Protein AF-A0A967SDE3-F1 (afdb_monomer_lite)

Sequence (100 aa):
VLSEDLRSKVIAGLESLLRSIAIMRDPRLLLAGFAWSLFFWTWHGLSFWLGMLAFGIDTGFVSAIFTEAVVGFGVAIPSAPGFFGTFHAAAEFALTTVYG

Structure (mmCIF, N/CA/C/O backbone):
data_AF-A0A967SDE3-F1
#
_entry.id   AF-A0A967SDE3-F1
#
loop_
_atom_site.group_PDB
_atom_site.id
_atom_site.type_symbol
_atom_site.label_atom_id
_atom_site.label_alt_id
_atom_site.label_comp_id
_atom_site.label_asym_id
_atom_site.label_entity_id
_atom_site.label_seq_id
_atom_site.pdbx_PDB_ins_code
_atom_site.Cartn_x
_atom_site.Cartn_y
_atom_site.Cartn_z
_atom_site.occupancy
_atom_site.B_iso_or_equiv
_atom_site.auth_seq_id
_atom_site.auth_comp_id
_atom_site.auth_asym_id
_atom_site.auth_atom_id
_atom_site.pdbx_PDB_model_num
ATOM 1 N N . VAL A 1 1 ? 27.288 22.161 -22.036 1.00 58.44 1 VAL A N 1
ATOM 2 C CA . VAL A 1 1 ? 27.855 20.897 -22.558 1.00 58.44 1 VAL A CA 1
ATOM 3 C C . VAL A 1 1 ? 27.704 19.870 -21.449 1.00 58.44 1 VAL A C 1
ATOM 5 O O . VAL A 1 1 ? 28.308 20.064 -20.405 1.00 58.44 1 VAL A O 1
ATOM 8 N N . LEU A 1 2 ? 26.794 18.897 -21.580 1.00 62.56 2 LEU A N 1
ATOM 9 C CA . LEU A 1 2 ? 26.677 17.818 -20.587 1.00 62.56 2 LEU A CA 1
ATOM 10 C C . LEU A 1 2 ? 28.006 17.048 -20.534 1.00 62.56 2 LEU A C 1
ATOM 12 O O . LEU A 1 2 ? 28.600 16.829 -21.589 1.00 62.56 2 LEU A O 1
ATOM 16 N N . SER A 1 3 ? 28.452 16.619 -19.349 1.00 79.12 3 SER A N 1
ATOM 17 C CA . SER A 1 3 ? 29.578 15.682 -19.252 1.00 79.12 3 SER A CA 1
ATOM 18 C C . SER A 1 3 ? 29.234 14.381 -19.989 1.00 79.12 3 SER A C 1
ATOM 20 O O . SER A 1 3 ? 28.079 13.940 -19.970 1.00 79.12 3 SER A O 1
ATOM 22 N N . GLU A 1 4 ? 30.212 13.769 -20.661 1.00 84.25 4 GLU A N 1
ATOM 23 C CA . GLU A 1 4 ? 30.006 12.530 -21.434 1.00 84.25 4 GLU A CA 1
ATOM 24 C C . GLU A 1 4 ? 29.394 11.405 -20.585 1.00 84.25 4 GLU A C 1
ATOM 26 O O . GLU A 1 4 ? 28.517 10.682 -21.063 1.00 84.25 4 GLU A O 1
ATOM 31 N N . ASP A 1 5 ? 29.748 11.343 -19.299 1.00 86.88 5 ASP A N 1
ATOM 32 C CA . ASP A 1 5 ? 29.176 10.407 -18.327 1.00 86.88 5 ASP A CA 1
ATOM 33 C C . ASP A 1 5 ? 27.690 10.635 -18.037 1.00 86.88 5 ASP A C 1
ATOM 35 O O . ASP A 1 5 ? 26.933 9.683 -17.843 1.00 86.88 5 ASP A O 1
ATOM 39 N N . LEU A 1 6 ? 27.235 11.889 -17.977 1.00 90.25 6 LEU A N 1
ATOM 40 C CA . LEU A 1 6 ? 25.818 12.160 -17.747 1.00 90.25 6 LEU A CA 1
ATOM 41 C C . LEU A 1 6 ? 25.005 11.815 -18.997 1.00 90.25 6 LEU A C 1
ATOM 43 O O . LEU A 1 6 ? 23.912 11.260 -18.893 1.00 90.25 6 LEU A O 1
ATOM 47 N N . ARG A 1 7 ? 25.558 12.081 -20.185 1.00 90.12 7 ARG A N 1
ATOM 48 C CA . ARG A 1 7 ? 24.924 11.728 -21.458 1.00 90.12 7 ARG A CA 1
ATOM 49 C C . ARG A 1 7 ? 24.756 10.213 -21.604 1.00 90.12 7 ARG A C 1
ATOM 51 O O . ARG A 1 7 ? 23.671 9.771 -21.977 1.00 90.12 7 ARG A O 1
ATOM 58 N N . SER A 1 8 ? 25.785 9.424 -21.292 1.00 92.31 8 SER A N 1
ATOM 59 C CA . SER A 1 8 ? 25.726 7.959 -21.388 1.00 92.31 8 SER A CA 1
ATOM 60 C C . SER A 1 8 ? 24.713 7.360 -20.406 1.00 92.31 8 SER A C 1
ATOM 62 O O . SER A 1 8 ? 23.893 6.533 -20.805 1.00 92.31 8 SER A O 1
ATOM 64 N N . LYS A 1 9 ? 24.682 7.842 -19.155 1.00 93.00 9 LYS A N 1
ATOM 65 C CA . LYS A 1 9 ? 23.704 7.414 -18.139 1.00 93.00 9 LYS A CA 1
ATOM 66 C C . LYS A 1 9 ? 22.264 7.726 -18.541 1.00 93.00 9 LYS A C 1
ATOM 68 O O . LYS A 1 9 ? 21.392 6.876 -18.378 1.00 93.00 9 LYS A O 1
ATOM 73 N N . VAL A 1 10 ? 22.010 8.916 -19.088 1.00 94.00 10 VAL A N 1
ATOM 74 C CA . VAL A 1 10 ? 20.671 9.303 -19.557 1.00 94.00 10 VAL A CA 1
ATOM 75 C C . VAL A 1 10 ? 20.226 8.427 -20.727 1.00 94.00 10 VAL A C 1
ATOM 77 O O . VAL A 1 10 ? 19.106 7.925 -20.704 1.00 94.00 10 VAL A O 1
ATOM 80 N N . ILE A 1 11 ? 21.093 8.187 -21.718 1.00 94.62 11 ILE A N 1
ATOM 81 C CA . ILE A 1 11 ? 20.770 7.311 -22.856 1.00 94.62 11 ILE A CA 1
ATOM 82 C C . ILE A 1 11 ? 20.482 5.885 -22.371 1.00 94.62 11 ILE A C 1
ATOM 84 O O . ILE A 1 11 ? 19.452 5.322 -22.735 1.00 94.62 11 ILE A O 1
ATOM 88 N N . ALA A 1 12 ? 21.317 5.332 -21.487 1.00 94.81 12 ALA A N 1
ATOM 89 C CA . ALA A 1 12 ? 21.097 4.005 -20.913 1.00 94.81 12 ALA A CA 1
ATOM 90 C C . ALA A 1 12 ? 19.766 3.913 -20.140 1.00 94.81 12 ALA A C 1
ATOM 92 O O . ALA A 1 12 ? 19.038 2.924 -20.262 1.00 94.81 12 ALA A O 1
ATOM 93 N N . GLY A 1 13 ? 19.417 4.957 -19.380 1.00 94.00 13 GLY A N 1
ATOM 94 C CA . GLY A 1 13 ? 18.133 5.062 -18.685 1.00 94.00 13 GLY A CA 1
ATOM 95 C C . GLY A 1 13 ? 16.941 5.105 -19.645 1.00 94.00 13 GLY A C 1
ATOM 96 O O . GLY A 1 13 ? 15.975 4.368 -19.454 1.00 94.00 13 GLY A O 1
ATOM 97 N N . LEU A 1 14 ? 17.025 5.907 -20.710 1.00 94.12 14 LEU A N 1
ATOM 98 C CA . LEU A 1 14 ? 15.984 6.001 -21.737 1.00 94.12 14 LEU A CA 1
ATOM 99 C C . LEU A 1 14 ? 15.815 4.691 -22.509 1.00 94.12 14 LEU A C 1
ATOM 101 O O . LEU A 1 14 ? 14.688 4.267 -22.743 1.00 94.12 14 LEU A O 1
ATOM 105 N N . GLU A 1 15 ? 16.905 4.010 -22.862 1.00 94.19 15 GLU A N 1
ATOM 106 C CA . GLU A 1 15 ? 16.830 2.689 -23.487 1.00 94.19 15 GLU A CA 1
ATOM 107 C C . GLU A 1 15 ? 16.183 1.653 -22.565 1.00 94.19 15 GLU A C 1
ATOM 109 O O . GLU A 1 15 ? 15.388 0.834 -23.021 1.00 94.19 15 GLU A O 1
ATOM 114 N N . SER A 1 16 ? 16.511 1.679 -21.269 1.00 90.06 16 SER A N 1
ATOM 115 C CA . SER A 1 16 ? 15.874 0.815 -20.271 1.00 90.06 16 SER A CA 1
ATOM 116 C C . SER A 1 16 ? 14.370 1.079 -20.195 1.00 90.06 16 SER A C 1
ATOM 118 O O . SER A 1 16 ? 13.572 0.150 -20.287 1.00 90.06 16 SER A O 1
ATOM 120 N N . LEU A 1 17 ? 13.973 2.351 -20.130 1.00 89.75 17 LEU A N 1
ATOM 121 C CA . LEU A 1 17 ? 12.571 2.760 -20.119 1.00 89.75 17 LEU A CA 1
ATOM 122 C C . LEU A 1 17 ? 11.839 2.307 -21.390 1.00 89.75 17 LEU A C 1
ATOM 124 O O . LEU A 1 17 ? 10.757 1.732 -21.301 1.00 89.75 17 LEU A O 1
ATOM 128 N N . LEU A 1 18 ? 12.438 2.501 -22.568 1.00 90.19 18 LEU A N 1
ATOM 129 C CA . LEU A 1 18 ? 11.868 2.055 -23.841 1.00 90.19 18 LEU A CA 1
ATOM 130 C C . LEU A 1 18 ? 11.725 0.528 -23.902 1.00 90.19 18 LEU A C 1
ATOM 132 O O . LEU A 1 18 ? 10.707 0.036 -24.388 1.00 90.19 18 LEU A O 1
ATOM 136 N N . ARG A 1 19 ? 12.700 -0.225 -23.376 1.00 86.88 19 ARG A N 1
ATOM 137 C CA . ARG A 1 19 ? 12.616 -1.690 -23.245 1.00 86.88 19 ARG A CA 1
ATOM 138 C C . ARG A 1 19 ? 11.481 -2.113 -22.306 1.00 86.88 19 ARG A C 1
ATOM 140 O O . ARG A 1 19 ? 10.732 -3.024 -22.648 1.00 86.88 19 ARG A O 1
ATOM 147 N N . SER A 1 20 ? 11.294 -1.425 -21.180 1.00 82.69 20 SER A N 1
ATOM 148 C CA . SER A 1 20 ? 10.185 -1.685 -20.250 1.00 82.69 20 SER A CA 1
ATOM 149 C C . SER A 1 20 ? 8.819 -1.389 -20.872 1.00 82.69 20 SER A C 1
ATOM 151 O O . SER A 1 20 ? 7.885 -2.167 -20.708 1.00 82.69 20 SER A O 1
ATOM 153 N N . ILE A 1 21 ? 8.697 -0.314 -21.656 1.00 85.06 21 ILE A N 1
ATOM 154 C CA . ILE A 1 21 ? 7.463 -0.016 -22.402 1.00 85.06 21 ILE A CA 1
ATOM 155 C C . ILE A 1 21 ? 7.242 -1.040 -23.524 1.00 85.06 21 IL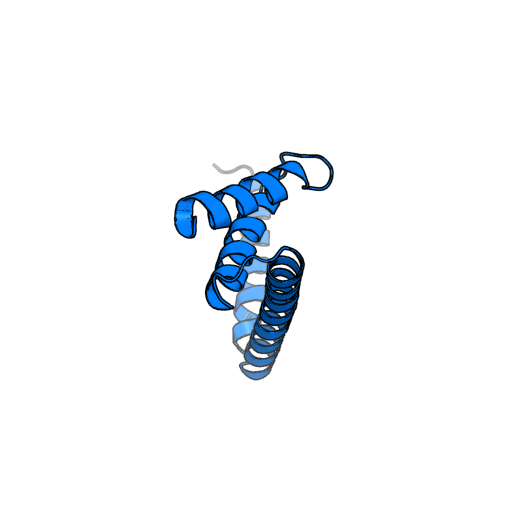E A C 1
ATOM 157 O O . ILE A 1 21 ? 6.103 -1.389 -23.826 1.00 85.06 21 ILE A O 1
ATOM 161 N N . ALA A 1 22 ? 8.304 -1.580 -24.128 1.00 83.44 22 ALA A N 1
ATOM 162 C CA . ALA A 1 22 ? 8.177 -2.609 -25.157 1.00 83.44 22 ALA A CA 1
ATOM 163 C C . ALA A 1 22 ? 7.537 -3.908 -24.630 1.00 83.44 22 ALA A C 1
ATOM 165 O O . ALA A 1 22 ? 6.848 -4.572 -25.400 1.00 83.44 22 ALA A O 1
ATOM 166 N N . ILE A 1 23 ? 7.676 -4.235 -23.337 1.00 71.62 23 ILE A N 1
ATOM 167 C CA . ILE A 1 23 ? 6.949 -5.350 -22.694 1.00 71.62 23 ILE A CA 1
ATOM 168 C C . ILE A 1 23 ? 5.430 -5.133 -22.734 1.00 71.62 23 ILE A C 1
ATOM 170 O O . ILE A 1 23 ? 4.680 -6.095 -22.877 1.00 71.62 23 ILE A O 1
ATOM 174 N N . MET A 1 24 ? 4.957 -3.881 -22.710 1.00 77.75 24 MET A N 1
ATOM 175 C CA . MET A 1 24 ? 3.525 -3.564 -22.818 1.00 77.75 24 MET A CA 1
ATOM 176 C C . MET A 1 24 ? 2.931 -3.924 -24.192 1.00 77.75 24 MET A C 1
ATOM 178 O O . MET A 1 24 ? 1.717 -3.865 -24.365 1.00 77.75 24 MET A O 1
ATOM 182 N N . ARG A 1 25 ? 3.763 -4.303 -25.176 1.00 82.62 25 ARG A N 1
ATOM 183 C CA . ARG A 1 25 ? 3.312 -4.780 -26.494 1.00 82.62 25 ARG A CA 1
ATOM 184 C C . ARG A 1 25 ? 2.744 -6.194 -26.458 1.00 82.62 25 ARG A C 1
ATOM 186 O O . ARG A 1 25 ? 2.035 -6.558 -27.392 1.00 82.62 25 ARG A O 1
ATOM 193 N N . ASP A 1 26 ? 3.044 -6.975 -25.420 1.00 88.19 26 ASP A N 1
ATOM 194 C CA . ASP A 1 26 ? 2.404 -8.267 -25.200 1.00 88.19 26 ASP A CA 1
ATOM 195 C C . ASP A 1 26 ? 1.251 -8.102 -24.194 1.00 88.19 26 ASP A C 1
ATOM 197 O O . ASP A 1 26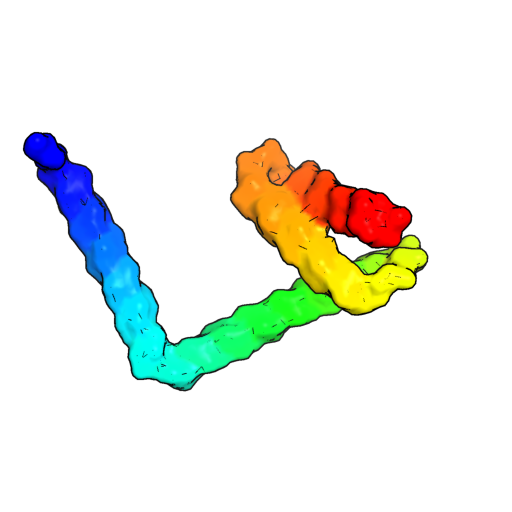 ? 1.478 -8.073 -22.978 1.00 88.19 26 ASP A O 1
ATOM 201 N N . PRO A 1 27 ? -0.006 -7.999 -24.668 1.00 86.81 27 PRO A N 1
ATOM 202 C CA . PRO A 1 27 ? -1.151 -7.838 -23.784 1.00 86.81 27 PRO A CA 1
ATOM 203 C C . PRO A 1 27 ? -1.327 -9.024 -22.830 1.00 86.81 27 PRO A C 1
ATOM 205 O O . PRO A 1 27 ? -1.883 -8.843 -21.753 1.00 86.81 27 PRO A O 1
ATOM 208 N N . ARG A 1 28 ? -0.844 -10.229 -23.167 1.00 91.00 28 ARG A N 1
ATOM 209 C CA . ARG A 1 28 ? -0.946 -11.394 -22.276 1.00 91.00 28 ARG A CA 1
ATOM 210 C C . ARG A 1 28 ? -0.004 -11.255 -21.090 1.00 91.00 28 ARG A C 1
ATOM 212 O O . ARG A 1 28 ? -0.431 -11.486 -19.964 1.00 91.00 28 ARG A O 1
ATOM 219 N N . LEU A 1 29 ? 1.245 -10.851 -21.328 1.00 89.19 29 LEU A N 1
ATOM 220 C CA . LEU A 1 29 ? 2.209 -10.603 -20.252 1.00 89.19 29 LEU A CA 1
ATOM 221 C C . LEU A 1 29 ? 1.771 -9.430 -19.373 1.00 89.19 29 LEU A C 1
ATOM 223 O O . LEU A 1 29 ? 1.862 -9.514 -18.150 1.00 89.19 29 LEU A O 1
ATOM 227 N N . LEU A 1 30 ? 1.238 -8.368 -19.983 1.00 90.19 30 LEU A N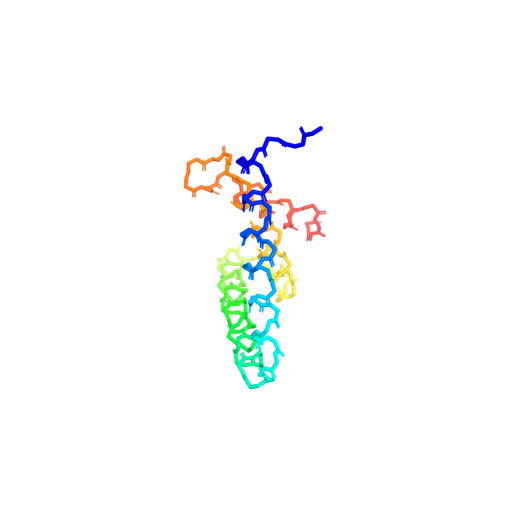 1
ATOM 228 C CA . LEU A 1 30 ? 0.706 -7.224 -19.249 1.00 90.19 30 LEU A CA 1
ATOM 229 C C . LEU A 1 30 ? -0.483 -7.620 -18.361 1.00 90.19 30 LEU A C 1
ATOM 231 O O . LEU A 1 30 ? -0.503 -7.274 -17.182 1.00 90.19 30 LEU A O 1
ATOM 235 N N . LEU A 1 31 ? -1.438 -8.391 -18.891 1.00 92.69 31 LEU A N 1
ATOM 236 C CA . LEU A 1 31 ? -2.575 -8.896 -18.118 1.00 92.69 31 LEU A CA 1
ATOM 237 C C . LEU A 1 31 ? -2.141 -9.865 -17.015 1.00 92.69 31 LEU A C 1
ATOM 239 O O . LEU A 1 31 ? -2.665 -9.784 -15.909 1.00 92.69 31 LEU A O 1
ATOM 243 N N . ALA A 1 32 ? -1.174 -10.747 -17.282 1.00 94.00 32 ALA A N 1
ATOM 244 C CA . ALA A 1 32 ? -0.638 -11.662 -16.277 1.00 94.00 32 ALA A CA 1
ATOM 245 C C . ALA A 1 32 ? 0.045 -10.902 -15.130 1.00 94.00 32 ALA A C 1
ATOM 247 O O . ALA A 1 32 ? -0.223 -11.183 -13.965 1.00 94.00 32 ALA A O 1
ATOM 248 N N . GLY A 1 33 ? 0.871 -9.899 -15.446 1.00 93.62 33 GLY A N 1
ATOM 249 C CA . GLY A 1 33 ? 1.508 -9.043 -14.444 1.00 93.62 33 GLY A CA 1
ATOM 250 C C . GLY A 1 33 ? 0.498 -8.216 -13.648 1.00 93.62 33 GLY A C 1
ATOM 251 O O . GLY A 1 33 ? 0.598 -8.126 -12.427 1.00 93.62 33 GLY A O 1
ATOM 252 N N . PHE A 1 34 ? -0.518 -7.665 -14.315 1.00 93.19 34 PHE A N 1
ATOM 253 C CA . PHE A 1 34 ? -1.604 -6.944 -13.654 1.00 93.19 34 PHE A CA 1
ATOM 254 C C . PHE A 1 34 ? -2.410 -7.850 -12.715 1.00 93.19 34 PHE A C 1
ATOM 256 O O . PHE A 1 34 ? -2.639 -7.484 -11.564 1.00 93.19 34 PHE A O 1
ATOM 263 N N . ALA A 1 35 ? -2.790 -9.046 -13.169 1.00 96.38 35 ALA A N 1
ATOM 264 C CA . ALA A 1 35 ? -3.501 -10.025 -12.352 1.00 96.38 35 ALA A CA 1
ATOM 265 C C . ALA A 1 35 ? -2.662 -10.466 -11.147 1.00 96.38 35 ALA A C 1
ATOM 267 O O . ALA A 1 35 ? -3.184 -10.575 -10.040 1.00 96.38 35 ALA A O 1
ATOM 268 N N . TRP A 1 36 ? -1.357 -10.664 -11.344 1.00 96.88 36 TRP A N 1
ATOM 269 C CA . TRP A 1 36 ? -0.436 -10.995 -10.262 1.00 96.88 36 TRP A CA 1
ATOM 270 C C . TRP A 1 36 ? -0.308 -9.865 -9.239 1.00 96.88 36 TRP A C 1
ATOM 272 O O . TRP A 1 36 ? -0.340 -10.116 -8.037 1.00 96.88 36 TRP A O 1
ATOM 282 N N . SER A 1 37 ? -0.231 -8.616 -9.705 1.00 95.06 37 SER A N 1
ATOM 283 C CA . SER A 1 37 ? -0.255 -7.439 -8.836 1.00 95.06 37 SER A CA 1
ATOM 284 C C . SER A 1 37 ? -1.549 -7.396 -8.023 1.00 95.06 37 SER A C 1
ATOM 286 O O . SER A 1 37 ? -1.505 -7.341 -6.799 1.00 95.06 37 SER A O 1
ATOM 288 N N . LEU A 1 38 ? -2.706 -7.518 -8.680 1.00 95.69 38 LEU A N 1
ATOM 289 C CA . LEU A 1 38 ? -4.000 -7.496 -8.002 1.00 95.69 38 LEU A CA 1
ATOM 290 C C . LEU A 1 38 ? -4.121 -8.613 -6.957 1.00 95.69 38 LEU A C 1
ATOM 292 O O . LEU A 1 38 ? -4.616 -8.369 -5.858 1.00 95.69 38 LEU A O 1
ATOM 296 N N . PHE A 1 39 ? -3.637 -9.818 -7.273 1.00 97.12 39 PHE A N 1
ATOM 297 C CA . PHE A 1 39 ? -3.583 -10.932 -6.329 1.00 97.12 39 PHE A CA 1
ATOM 298 C C . PHE A 1 39 ? -2.715 -10.602 -5.110 1.00 97.12 39 PHE A C 1
ATOM 300 O O . PHE A 1 39 ? -3.163 -10.781 -3.981 1.00 97.12 39 PHE A O 1
ATOM 307 N N . PHE A 1 40 ? -1.504 -10.086 -5.330 1.00 96.06 40 PHE A N 1
ATOM 308 C CA . PHE A 1 40 ? -0.581 -9.731 -4.255 1.00 96.06 40 PHE A CA 1
ATOM 309 C C . PHE A 1 40 ? -1.157 -8.654 -3.325 1.00 96.06 40 PHE A C 1
ATOM 311 O O . PHE A 1 40 ? -1.148 -8.833 -2.109 1.00 96.06 40 PHE A O 1
ATOM 318 N N . TRP A 1 41 ? -1.716 -7.582 -3.892 1.00 95.44 41 TRP A N 1
ATOM 319 C CA . TRP A 1 41 ? -2.370 -6.515 -3.128 1.00 95.44 41 TRP A CA 1
ATOM 320 C C . TRP A 1 41 ? -3.589 -7.039 -2.362 1.00 95.44 41 TRP A C 1
ATOM 322 O O . TRP A 1 41 ? -3.714 -6.827 -1.165 1.00 95.44 41 TRP A O 1
ATOM 332 N N . THR A 1 42 ? -4.453 -7.831 -2.999 1.00 95.12 42 THR A N 1
ATOM 333 C CA . THR A 1 42 ? -5.622 -8.408 -2.310 1.00 95.12 42 THR A CA 1
ATOM 334 C C . THR A 1 42 ? -5.206 -9.330 -1.162 1.00 95.12 42 THR A C 1
ATOM 336 O O . THR A 1 42 ? -5.831 -9.321 -0.105 1.00 95.12 42 THR A O 1
ATOM 339 N N . TRP A 1 43 ? -4.145 -10.120 -1.346 1.00 96.75 43 TRP A N 1
ATOM 340 C CA . TRP A 1 43 ? -3.596 -10.989 -0.306 1.00 96.75 43 TRP A CA 1
ATOM 341 C C . TRP A 1 43 ? -3.071 -10.194 0.898 1.00 96.75 43 TRP A C 1
ATOM 343 O O . TRP A 1 43 ? -3.328 -10.552 2.053 1.00 96.75 43 TRP A O 1
ATOM 353 N N . HIS A 1 44 ? -2.374 -9.088 0.639 1.00 95.44 44 HIS A N 1
ATOM 354 C CA . HIS A 1 44 ? -1.935 -8.171 1.685 1.00 95.44 44 HIS A CA 1
ATOM 355 C C . HIS A 1 44 ? -3.124 -7.520 2.398 1.00 95.44 44 HIS A C 1
ATOM 357 O O . HIS A 1 44 ? -3.202 -7.583 3.625 1.00 95.44 44 HIS A O 1
ATOM 363 N N . GLY A 1 45 ? -4.093 -6.989 1.658 1.00 95.88 45 GLY A N 1
ATOM 364 C CA . GLY A 1 45 ? -5.302 -6.396 2.220 1.00 95.88 45 GLY A CA 1
ATOM 365 C C . GLY A 1 45 ? -6.103 -7.359 3.084 1.00 95.88 45 GLY A C 1
ATOM 366 O O . GLY A 1 45 ? -6.588 -6.986 4.150 1.00 95.88 45 GLY A O 1
ATOM 367 N N . LEU A 1 46 ? -6.170 -8.634 2.689 1.00 96.88 46 LEU A N 1
ATOM 368 C CA . LEU A 1 46 ? -6.782 -9.684 3.499 1.00 96.88 46 LEU A CA 1
ATOM 369 C C . LEU A 1 46 ? -6.032 -9.880 4.823 1.00 96.88 46 LEU A C 1
ATOM 371 O O . LEU A 1 46 ? -6.660 -10.054 5.863 1.00 96.88 46 LEU A O 1
ATOM 375 N N . SER A 1 47 ? -4.701 -9.791 4.807 1.00 96.31 47 SER A N 1
ATOM 376 C CA . SER A 1 47 ? -3.877 -9.856 6.020 1.00 96.31 47 SER A CA 1
ATOM 377 C C . SER A 1 47 ? -4.145 -8.669 6.955 1.00 96.31 47 SER A C 1
ATOM 379 O O . SER A 1 47 ? -4.288 -8.866 8.161 1.00 96.31 47 SER A O 1
ATOM 381 N N . PHE A 1 48 ? -4.282 -7.454 6.410 1.00 96.44 48 PHE A N 1
ATOM 382 C CA . PHE A 1 48 ? -4.684 -6.269 7.179 1.00 96.44 48 PHE A CA 1
ATOM 383 C C . PHE A 1 48 ? -6.083 -6.426 7.770 1.00 96.44 48 PHE A C 1
ATOM 385 O O . PHE A 1 48 ? -6.276 -6.178 8.956 1.00 96.44 48 PHE A O 1
ATOM 392 N N . TRP A 1 49 ? -7.044 -6.882 6.968 1.00 97.00 49 TRP A N 1
ATOM 393 C CA . TRP A 1 49 ? -8.424 -7.067 7.401 1.00 97.00 49 TRP A CA 1
ATOM 394 C C . TRP A 1 49 ? -8.534 -8.101 8.523 1.00 97.00 49 TRP A C 1
ATOM 396 O O . TRP A 1 49 ? -9.162 -7.836 9.544 1.00 97.00 49 TRP A O 1
ATOM 406 N N . LEU A 1 50 ? -7.859 -9.245 8.387 1.00 96.94 50 LEU A N 1
ATOM 407 C CA . LEU A 1 50 ? -7.798 -10.257 9.442 1.00 96.94 50 LEU A CA 1
ATOM 408 C C . LEU A 1 50 ? -7.112 -9.726 10.706 1.00 96.94 50 LEU A C 1
ATOM 410 O O . LEU A 1 50 ? -7.573 -10.014 11.808 1.00 96.94 50 LEU A O 1
ATOM 414 N N . GLY A 1 51 ? -6.051 -8.927 10.562 1.00 96.06 51 GLY A N 1
ATOM 415 C CA . GLY A 1 51 ? -5.413 -8.243 11.686 1.00 96.06 51 GLY A CA 1
ATOM 416 C C . GLY A 1 51 ? -6.383 -7.306 12.405 1.00 96.06 51 GLY A C 1
ATOM 417 O O . GLY A 1 51 ? -6.545 -7.395 13.617 1.00 96.06 51 GLY A O 1
ATOM 418 N N . MET A 1 52 ? -7.093 -6.462 11.660 1.00 95.56 52 MET A N 1
ATOM 419 C CA . MET A 1 52 ? -8.104 -5.549 12.197 1.00 95.56 52 MET A CA 1
ATOM 420 C C . MET A 1 52 ? -9.216 -6.300 12.936 1.00 95.56 52 MET A C 1
ATOM 422 O O . MET A 1 52 ? -9.516 -5.959 14.079 1.00 95.56 52 MET A O 1
ATOM 426 N N . LEU A 1 53 ? -9.749 -7.378 12.350 1.00 95.50 53 LEU A N 1
ATOM 427 C CA . LEU A 1 53 ? -10.736 -8.239 13.006 1.00 95.50 53 LEU A CA 1
ATOM 428 C C . LEU A 1 53 ? -10.193 -8.866 14.299 1.00 95.50 53 LEU A C 1
ATOM 430 O O . LEU A 1 53 ? -10.903 -8.904 15.302 1.00 95.50 53 LEU A O 1
ATOM 434 N N . ALA A 1 54 ? -8.934 -9.314 14.307 1.00 96.44 54 ALA A N 1
ATOM 435 C CA . ALA A 1 54 ? -8.300 -9.892 15.493 1.00 96.44 54 ALA A CA 1
ATOM 436 C C . ALA A 1 54 ? -8.164 -8.887 16.652 1.00 96.44 54 ALA A C 1
ATOM 438 O O . ALA A 1 54 ? -8.192 -9.290 17.814 1.00 96.44 54 ALA A O 1
ATOM 439 N N . PHE A 1 55 ? -8.059 -7.591 16.346 1.00 94.38 55 PHE A N 1
ATOM 440 C CA . PHE A 1 55 ? -8.021 -6.504 17.329 1.00 94.38 55 PHE A CA 1
ATOM 441 C C . PHE A 1 55 ? -9.388 -5.836 17.570 1.00 94.38 55 PHE A C 1
ATOM 443 O O . PHE A 1 55 ? -9.457 -4.845 18.293 1.00 94.38 55 PHE A O 1
ATOM 450 N N . GLY A 1 56 ? -10.480 -6.368 17.007 1.00 94.12 56 GLY A N 1
ATOM 451 C CA . GLY A 1 56 ? -11.835 -5.836 17.199 1.00 94.12 56 GLY A CA 1
ATOM 452 C C . GLY A 1 56 ? -12.130 -4.536 16.440 1.00 94.12 56 GLY A C 1
ATOM 453 O O . GLY A 1 56 ? -13.041 -3.802 16.816 1.00 94.12 56 GLY A O 1
ATOM 454 N N . ILE A 1 57 ? -11.370 -4.237 15.386 1.00 93.00 57 ILE A N 1
ATOM 455 C CA . ILE A 1 57 ? -11.564 -3.061 14.533 1.00 93.00 57 ILE A CA 1
ATOM 456 C C . ILE A 1 57 ? -12.521 -3.432 13.393 1.00 93.00 57 ILE A C 1
ATOM 458 O O . ILE A 1 57 ? -12.112 -4.027 12.395 1.00 93.00 57 ILE A O 1
ATOM 462 N N . ASP A 1 58 ? -13.796 -3.064 13.535 1.00 89.12 58 ASP A N 1
ATOM 463 C CA . ASP A 1 58 ? -14.861 -3.385 12.573 1.00 89.12 58 ASP A CA 1
ATOM 464 C C . ASP A 1 58 ? -15.226 -2.186 11.678 1.00 89.12 58 ASP A C 1
ATOM 466 O O . ASP A 1 58 ? -16.343 -1.67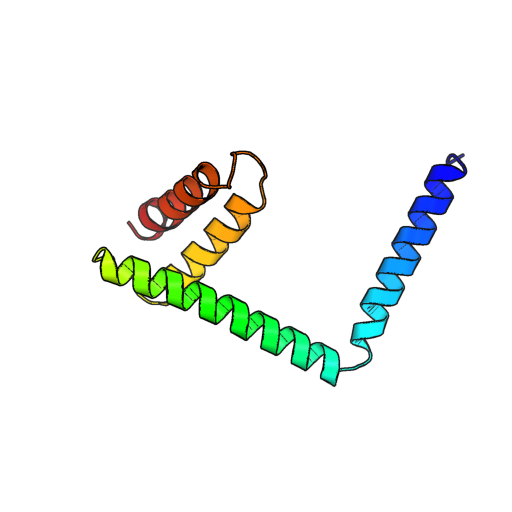4 11.682 1.00 89.12 58 ASP A O 1
ATOM 470 N N . THR A 1 59 ? -14.243 -1.685 10.924 1.00 90.31 59 THR A N 1
ATOM 471 C CA . THR A 1 59 ? -14.433 -0.577 9.961 1.00 90.31 59 THR A CA 1
ATOM 472 C C . THR A 1 59 ? -14.656 -1.067 8.522 1.00 90.31 59 THR A C 1
ATOM 474 O O . THR A 1 59 ? -14.836 -0.265 7.604 1.00 90.31 59 THR A O 1
ATOM 477 N N . GLY A 1 60 ? -14.687 -2.390 8.321 1.00 91.88 60 GLY A N 1
ATOM 478 C CA . GLY A 1 60 ? -14.948 -3.053 7.042 1.00 91.88 60 GLY A CA 1
ATOM 479 C C . GLY A 1 60 ? -13.700 -3.458 6.244 1.00 91.88 60 GLY A C 1
ATOM 480 O O . GLY A 1 60 ? -12.560 -3.247 6.638 1.00 91.88 60 GLY A O 1
ATOM 481 N N . PHE A 1 61 ? -13.913 -4.086 5.084 1.00 92.50 61 PHE A N 1
ATOM 482 C CA . PHE A 1 61 ? -12.816 -4.547 4.215 1.00 92.50 61 PHE A CA 1
ATOM 483 C C . PHE A 1 61 ? -12.152 -3.399 3.436 1.00 92.50 61 PHE A C 1
ATOM 485 O O . PHE A 1 61 ? -10.947 -3.407 3.198 1.00 92.50 61 PHE A O 1
ATOM 492 N N . VAL A 1 62 ? -12.928 -2.378 3.058 1.00 94.19 62 VAL A N 1
ATOM 493 C CA . VAL A 1 62 ? -12.416 -1.219 2.307 1.00 94.19 62 VAL A CA 1
ATOM 494 C C . VAL A 1 62 ? -11.410 -0.417 3.135 1.00 94.19 62 VAL A C 1
ATOM 496 O O . VAL A 1 62 ? -10.404 0.033 2.589 1.00 94.19 62 VAL A O 1
ATOM 499 N N . SER A 1 63 ? -11.637 -0.283 4.445 1.00 94.50 63 SER A N 1
ATOM 500 C CA . SER A 1 63 ? -10.692 0.390 5.340 1.00 94.50 63 SER A CA 1
ATOM 501 C C . SER A 1 63 ? -9.377 -0.374 5.462 1.00 94.50 63 SER A C 1
ATOM 503 O O . SER A 1 63 ? -8.327 0.254 5.496 1.00 94.50 63 SER A O 1
ATOM 505 N N . ALA A 1 64 ? -9.400 -1.710 5.438 1.00 96.12 64 ALA A N 1
ATOM 506 C CA . ALA A 1 64 ? -8.185 -2.520 5.443 1.00 96.12 64 ALA A CA 1
ATOM 507 C C . ALA A 1 64 ? -7.326 -2.296 4.189 1.00 96.12 64 ALA A C 1
ATOM 509 O O . ALA A 1 64 ? -6.125 -2.073 4.312 1.00 96.12 64 ALA A O 1
ATOM 510 N N . ILE A 1 65 ? -7.943 -2.279 3.001 1.00 95.75 65 ILE A N 1
ATOM 511 C CA . ILE A 1 65 ? -7.256 -1.996 1.726 1.00 95.75 65 ILE A CA 1
ATOM 512 C C . ILE A 1 65 ? -6.710 -0.560 1.700 1.00 95.75 65 ILE A C 1
ATOM 514 O O . ILE A 1 65 ? -5.602 -0.311 1.226 1.00 95.75 65 ILE A O 1
ATOM 518 N N . PHE A 1 66 ? -7.467 0.406 2.228 1.00 96.00 66 PHE A N 1
ATOM 519 C CA . PHE A 1 66 ? -6.995 1.784 2.347 1.00 96.00 66 PHE A CA 1
ATOM 520 C C . PHE A 1 66 ? -5.795 1.889 3.296 1.00 96.00 66 PHE A C 1
ATOM 522 O O . PHE A 1 66 ? -4.771 2.467 2.935 1.00 96.00 66 PHE A O 1
ATOM 529 N N . THR A 1 67 ? -5.896 1.302 4.490 1.00 96.69 67 THR A N 1
ATOM 530 C CA . THR A 1 67 ? -4.818 1.288 5.483 1.00 96.69 67 THR A CA 1
ATOM 531 C C . THR A 1 67 ? -3.569 0.600 4.937 1.00 96.69 67 THR A C 1
ATOM 533 O O . THR A 1 67 ? 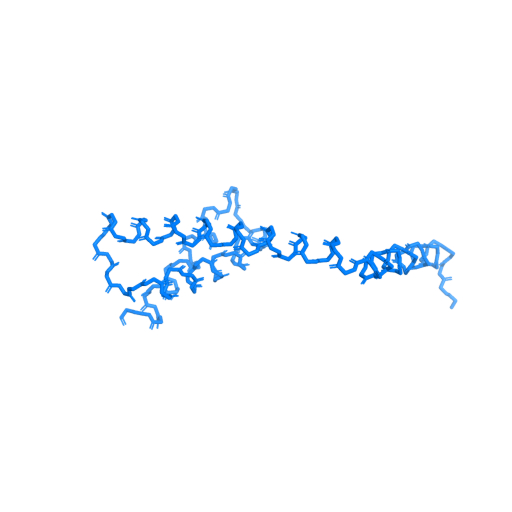-2.475 1.136 5.091 1.00 96.69 67 THR A O 1
ATOM 536 N N . GLU A 1 68 ? -3.715 -0.530 4.239 1.00 96.50 68 GLU A N 1
ATOM 537 C CA . GLU A 1 68 ? -2.624 -1.195 3.519 1.00 96.50 68 GLU A CA 1
ATOM 538 C C . GLU A 1 68 ? -1.928 -0.232 2.549 1.00 96.50 68 GLU A C 1
ATOM 540 O O . GLU A 1 68 ? -0.701 -0.131 2.566 1.00 96.50 68 GLU A O 1
ATOM 545 N N . ALA A 1 69 ? -2.686 0.507 1.732 1.00 96.25 69 ALA A N 1
ATOM 546 C CA . ALA A 1 69 ? -2.118 1.448 0.771 1.00 96.25 69 ALA A CA 1
ATOM 547 C C . ALA A 1 69 ? -1.340 2.578 1.463 1.00 96.25 69 ALA A C 1
ATOM 549 O O . ALA A 1 69 ? -0.204 2.868 1.084 1.00 96.25 69 ALA A O 1
ATOM 550 N N . VAL A 1 70 ? -1.913 3.186 2.509 1.00 96.44 70 VAL A N 1
ATOM 551 C CA . VAL A 1 70 ? -1.251 4.240 3.297 1.00 96.44 70 VAL A CA 1
ATOM 552 C C . VAL A 1 70 ? 0.037 3.715 3.933 1.00 96.44 70 VAL A C 1
ATOM 554 O O . VAL A 1 70 ? 1.081 4.365 3.847 1.00 96.44 70 VAL A O 1
ATOM 557 N N . VAL A 1 71 ? -0.003 2.512 4.509 1.00 96.06 71 VAL A N 1
ATOM 558 C CA . VAL A 1 71 ? 1.178 1.846 5.067 1.00 96.06 71 VAL A CA 1
ATOM 559 C C . VAL A 1 71 ? 2.221 1.562 3.994 1.00 96.06 71 VAL A C 1
ATOM 561 O O . VAL A 1 71 ? 3.393 1.851 4.221 1.00 96.06 71 VAL A O 1
ATOM 564 N N . GLY A 1 72 ? 1.821 1.060 2.825 1.00 94.19 72 GLY A N 1
ATOM 565 C CA . GLY A 1 72 ? 2.710 0.806 1.691 1.00 94.19 72 GLY A CA 1
ATOM 566 C C . GLY A 1 72 ? 3.497 2.051 1.276 1.00 94.19 72 GLY A C 1
ATOM 567 O O . GLY A 1 72 ? 4.710 1.981 1.075 1.00 94.19 72 GLY A O 1
ATOM 568 N N . PHE A 1 73 ? 2.839 3.213 1.232 1.00 93.56 73 PHE A N 1
ATOM 569 C CA . PHE A 1 73 ? 3.518 4.489 0.993 1.00 93.56 73 PHE A CA 1
ATOM 570 C C . PHE A 1 73 ? 4.401 4.924 2.167 1.00 93.56 73 PHE A C 1
ATOM 572 O O . PHE A 1 73 ? 5.505 5.419 1.943 1.00 93.56 73 PHE A O 1
ATOM 579 N N . GLY A 1 74 ? 3.957 4.716 3.409 1.00 93.00 74 GLY A N 1
ATOM 580 C CA . GLY A 1 74 ? 4.738 5.031 4.605 1.00 93.00 74 GLY A CA 1
ATOM 581 C C . GLY A 1 74 ? 6.057 4.259 4.662 1.00 93.00 74 GLY A C 1
ATOM 582 O O . GLY A 1 74 ? 7.118 4.854 4.849 1.00 93.00 74 GLY A O 1
ATOM 583 N N . VAL A 1 75 ? 6.019 2.941 4.449 1.00 93.19 75 VAL A N 1
ATOM 584 C CA . VAL A 1 75 ? 7.218 2.085 4.490 1.00 93.19 75 VAL A CA 1
ATOM 585 C C . VAL A 1 75 ? 8.144 2.292 3.292 1.00 93.19 75 VAL A C 1
ATOM 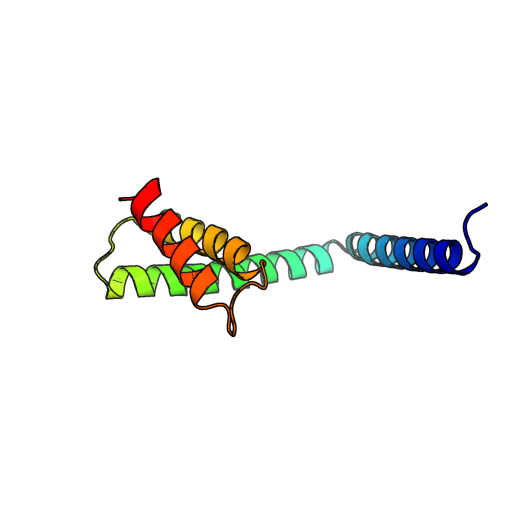587 O O . VAL A 1 75 ? 9.336 2.017 3.397 1.00 93.19 75 VAL A O 1
ATOM 590 N N . ALA A 1 76 ? 7.646 2.836 2.177 1.00 91.69 76 ALA A N 1
ATOM 591 C CA . ALA A 1 76 ? 8.492 3.225 1.050 1.00 91.69 76 ALA A CA 1
ATOM 592 C C . ALA A 1 76 ? 9.474 4.359 1.406 1.00 91.69 76 ALA A C 1
ATOM 594 O O . ALA A 1 76 ? 10.478 4.530 0.716 1.00 91.69 76 ALA A O 1
ATOM 595 N N . ILE A 1 77 ? 9.215 5.115 2.483 1.00 88.50 77 ILE A N 1
ATOM 596 C CA . ILE A 1 77 ? 10.140 6.110 3.030 1.00 88.50 77 ILE A CA 1
ATOM 597 C C . ILE A 1 77 ? 11.130 5.387 3.964 1.00 88.50 77 ILE A C 1
ATOM 599 O O . ILE A 1 77 ? 10.739 4.934 5.044 1.00 88.50 77 ILE A O 1
ATOM 603 N N . PRO A 1 78 ? 12.425 5.281 3.609 1.00 77.62 78 PRO A N 1
ATOM 604 C CA . PRO A 1 78 ? 13.401 4.551 4.409 1.00 77.62 78 PRO A CA 1
ATOM 605 C C . PRO A 1 78 ? 13.882 5.421 5.582 1.00 77.62 78 PRO A C 1
ATOM 607 O O . PRO A 1 78 ? 14.970 5.989 5.539 1.00 77.62 78 PRO A O 1
ATOM 610 N N . SER A 1 79 ? 13.059 5.569 6.621 1.00 78.06 79 SER A N 1
ATOM 611 C CA . SER A 1 79 ? 13.349 6.440 7.775 1.00 78.06 79 SER A CA 1
ATOM 612 C C . SER A 1 79 ? 13.501 5.707 9.113 1.00 78.06 79 SER A C 1
ATOM 614 O O . SER A 1 79 ? 13.951 6.315 10.082 1.00 78.06 79 SER A O 1
ATOM 616 N N . ALA A 1 80 ? 13.188 4.408 9.182 1.00 74.81 80 ALA A N 1
ATOM 617 C CA . ALA A 1 80 ? 13.313 3.599 10.396 1.00 74.81 80 ALA A CA 1
ATOM 618 C C . ALA A 1 80 ? 13.910 2.206 10.099 1.00 74.81 80 ALA A C 1
ATOM 620 O O . ALA A 1 80 ? 13.516 1.584 9.106 1.00 74.81 80 ALA A O 1
ATOM 621 N N . PRO A 1 81 ? 14.810 1.666 10.951 1.00 79.88 81 PRO A N 1
ATOM 622 C CA . PRO A 1 81 ? 15.296 0.292 10.825 1.00 79.88 81 PRO A CA 1
ATOM 623 C C . PRO A 1 81 ? 14.128 -0.701 10.810 1.00 79.88 81 PRO A C 1
ATOM 625 O O . PRO A 1 81 ? 13.293 -0.701 11.713 1.00 79.88 81 PRO A O 1
ATOM 628 N N . GLY A 1 82 ? 14.041 -1.525 9.765 1.00 83.06 82 GLY A N 1
ATOM 629 C CA . GLY A 1 82 ? 12.976 -2.523 9.624 1.00 83.06 82 GLY A CA 1
ATOM 630 C C . GLY A 1 82 ? 11.568 -1.961 9.387 1.00 83.06 82 GLY A C 1
ATOM 631 O O . GLY A 1 82 ? 10.616 -2.726 9.463 1.00 83.06 82 GLY A O 1
ATOM 632 N N . PHE A 1 83 ? 11.415 -0.663 9.095 1.00 88.81 83 PHE A N 1
ATOM 633 C CA . PHE A 1 83 ? 10.140 -0.020 8.730 1.00 88.81 83 PHE A CA 1
ATOM 634 C C . PHE A 1 83 ? 9.035 -0.022 9.804 1.00 88.81 83 PHE A C 1
ATOM 636 O O . PHE A 1 83 ? 7.925 0.423 9.535 1.00 88.81 83 PHE A O 1
ATOM 643 N N . PHE A 1 84 ? 9.314 -0.453 11.038 1.00 88.75 84 PHE A N 1
ATOM 644 C CA . PHE A 1 84 ? 8.299 -0.520 12.101 1.00 88.75 84 PHE A CA 1
ATOM 645 C C . PHE A 1 84 ? 7.686 0.844 12.435 1.00 88.75 84 PHE A C 1
ATOM 647 O O . PHE A 1 84 ? 6.475 0.954 12.604 1.00 88.75 84 PHE A O 1
ATOM 654 N N . GLY A 1 85 ? 8.515 1.890 12.513 1.00 90.88 85 GLY A N 1
ATOM 655 C CA . GLY A 1 85 ? 8.049 3.240 12.837 1.00 90.88 85 GLY A CA 1
ATOM 656 C C . GLY A 1 85 ? 7.150 3.827 11.749 1.00 90.88 85 GLY A C 1
ATOM 657 O O . GLY A 1 85 ? 6.082 4.350 12.050 1.00 90.88 85 GLY A O 1
ATOM 658 N N . THR A 1 86 ? 7.550 3.696 10.481 1.00 93.19 86 THR A N 1
ATOM 659 C CA . THR A 1 86 ? 6.757 4.183 9.345 1.00 93.19 86 THR A CA 1
ATOM 660 C C . THR A 1 86 ? 5.489 3.374 9.135 1.00 93.19 86 THR A C 1
ATOM 662 O O . THR A 1 86 ? 4.451 3.961 8.846 1.00 93.19 86 THR A O 1
ATOM 665 N N . PHE A 1 87 ? 5.548 2.057 9.343 1.00 93.12 87 PHE A N 1
ATOM 666 C CA . PHE A 1 87 ? 4.372 1.195 9.360 1.00 93.12 87 PHE A CA 1
ATOM 667 C C . PHE A 1 87 ? 3.369 1.657 10.419 1.00 93.12 87 PHE A C 1
ATOM 669 O O . PHE A 1 87 ? 2.210 1.903 10.096 1.00 93.12 87 PHE A O 1
ATOM 676 N N . HIS A 1 88 ? 3.815 1.803 11.672 1.00 93.38 88 HIS A N 1
ATOM 677 C CA . HIS A 1 88 ? 2.934 2.159 12.781 1.00 93.38 88 HIS A CA 1
ATOM 678 C C . HIS A 1 88 ? 2.308 3.539 12.565 1.00 93.38 88 HIS A C 1
ATOM 680 O O . HIS A 1 88 ? 1.088 3.646 12.598 1.00 93.38 88 HIS A O 1
ATOM 686 N N . ALA A 1 89 ? 3.108 4.562 12.254 1.00 94.38 89 ALA A N 1
ATOM 687 C CA . ALA A 1 89 ? 2.598 5.916 12.039 1.00 94.38 89 ALA A CA 1
ATOM 688 C C . ALA A 1 89 ? 1.570 5.985 10.893 1.00 94.38 89 ALA A C 1
ATOM 690 O O . ALA A 1 89 ? 0.555 6.668 10.999 1.00 94.38 89 ALA A O 1
ATOM 691 N N . ALA A 1 90 ? 1.809 5.256 9.800 1.00 95.38 90 ALA A N 1
ATOM 692 C CA . ALA A 1 90 ? 0.890 5.201 8.669 1.00 95.38 90 ALA A CA 1
ATOM 693 C C . ALA A 1 90 ? -0.414 4.451 9.002 1.00 95.38 90 ALA A C 1
ATOM 695 O O . ALA A 1 90 ? -1.496 4.906 8.627 1.00 95.38 90 ALA A O 1
ATOM 696 N N . ALA A 1 91 ? -0.325 3.332 9.728 1.00 94.81 91 ALA A N 1
ATOM 697 C CA . ALA A 1 91 ? -1.490 2.569 10.169 1.00 94.81 91 ALA A CA 1
ATOM 698 C C . ALA A 1 91 ? -2.335 3.361 11.178 1.00 94.81 91 ALA A C 1
ATOM 700 O O . ALA A 1 91 ? -3.556 3.416 11.049 1.00 94.81 91 ALA A O 1
ATOM 701 N N . GLU A 1 92 ? -1.685 4.012 12.146 1.00 95.19 92 GLU A N 1
ATOM 702 C CA . GLU A 1 92 ? -2.325 4.895 13.122 1.00 95.19 92 GLU A CA 1
ATOM 703 C C . GLU A 1 92 ? -3.052 6.040 12.416 1.00 95.19 92 GLU A C 1
ATOM 705 O O . GLU A 1 92 ? -4.236 6.254 12.668 1.00 95.19 92 GLU A O 1
ATOM 710 N N . PHE A 1 93 ? -2.390 6.728 11.482 1.00 95.44 93 PHE A N 1
ATOM 711 C CA . PHE A 1 93 ? -3.007 7.794 10.695 1.00 95.44 93 PHE A CA 1
ATOM 712 C C . PHE A 1 93 ? -4.253 7.299 9.949 1.00 95.44 93 PHE A C 1
ATOM 714 O O . PHE A 1 93 ? -5.322 7.898 10.064 1.00 95.44 93 PHE A O 1
ATOM 721 N N . ALA A 1 94 ? -4.148 6.186 9.219 1.00 95.56 94 ALA A N 1
ATOM 722 C CA . ALA A 1 94 ? -5.272 5.659 8.452 1.00 95.56 94 ALA A CA 1
ATOM 723 C C . ALA A 1 94 ? -6.448 5.253 9.354 1.00 95.56 94 ALA A C 1
ATOM 725 O O . ALA A 1 94 ? -7.591 5.601 9.071 1.00 95.56 94 ALA A O 1
ATOM 726 N N . LEU A 1 95 ? -6.188 4.550 10.455 1.00 93.25 95 LEU A N 1
ATOM 727 C CA . LEU A 1 95 ? -7.250 4.002 11.297 1.00 93.25 95 LEU A CA 1
ATOM 728 C C . LEU A 1 95 ? -7.868 5.029 12.241 1.00 93.25 95 LEU A C 1
ATOM 730 O O . LEU A 1 95 ? -9.067 4.963 12.471 1.00 93.25 95 LEU A O 1
ATOM 734 N N . THR A 1 96 ? -7.086 5.967 12.775 1.00 93.12 96 THR A N 1
ATOM 735 C CA . THR A 1 96 ? -7.577 6.922 13.781 1.00 93.12 96 THR A CA 1
ATOM 736 C C . THR A 1 96 ? -8.007 8.251 13.176 1.00 93.12 96 THR A C 1
ATOM 738 O O . THR A 1 96 ? -8.986 8.833 13.621 1.00 93.12 96 THR A O 1
ATOM 741 N N . THR A 1 97 ? -7.302 8.752 12.156 1.00 91.12 97 THR A N 1
ATOM 742 C CA . THR A 1 97 ? -7.606 10.071 11.578 1.00 91.12 97 THR A CA 1
ATOM 743 C C . THR A 1 97 ? -8.699 9.987 10.517 1.00 91.12 97 THR A C 1
ATOM 745 O O . THR A 1 97 ? -9.461 10.936 10.353 1.00 91.12 97 THR A O 1
ATOM 748 N N . VAL A 1 98 ? -8.777 8.873 9.779 1.00 91.25 98 VAL A N 1
ATOM 749 C CA . VAL A 1 98 ? -9.760 8.699 8.693 1.00 91.25 98 VAL A CA 1
ATOM 750 C C . VAL A 1 98 ? -10.977 7.888 9.140 1.00 91.25 98 VAL A C 1
ATOM 752 O O . VAL A 1 98 ? -12.095 8.246 8.778 1.00 91.25 98 VAL A O 1
ATOM 755 N N . TYR A 1 99 ? -10.772 6.806 9.898 1.00 86.94 99 TYR A N 1
ATOM 756 C CA . TYR A 1 99 ? -11.836 5.870 10.294 1.00 86.94 99 TYR A CA 1
ATOM 757 C C . TYR A 1 99 ? -12.183 5.877 11.795 1.00 86.94 99 TYR A C 1
ATOM 759 O O . TYR A 1 99 ? -13.043 5.092 12.199 1.00 86.94 99 TYR A O 1
ATOM 767 N N . GLY A 1 100 ? -11.509 6.707 12.599 1.00 74.19 100 GLY A N 1
ATOM 768 C CA . GLY A 1 100 ? -11.674 6.801 14.055 1.00 74.19 100 GLY A CA 1
ATOM 769 C C . GLY A 1 100 ? -12.773 7.754 14.498 1.00 74.19 100 GLY A C 1
ATOM 770 O O . GLY A 1 100 ? -13.098 8.694 13.738 1.00 74.19 100 GLY A O 1
#

Secondary structure (DSSP, 8-state):
---HHHHHHHHHHHHHHHHHHHHTT-HHHHHHHHHHHHHHHHHHHHHHHHHHHHTT--S-HHHHHHHHHHHHHHHTS--SGGGHHHHHHHHHIIIIII--

Radius of gyration: 19.51 Å; chains: 1; bounding box: 45×33×44 Å

Foldseek 3Di:
DDDPVVVVVVVVVVVVVVVVVVCVVPVVSVVVVVVVVVVVLVVQLVVQVVVCVVVVNVLDSVLSSVLSVQLVVQQVPPDDVVSPVSNVVSNCCSCPVPVD

pLDDT: mean 90.85, std 7.12, range [58.44, 97.12]